Protein AF-A0A427A908-F1 (afdb_monomer_lite)

Radius of gyration: 17.89 Å; chains: 1; bounding box: 43×26×51 Å

InterPro domains:
  IPR035269 26S Proteasome non-ATPase regulatory subunit 9 [PTHR12651] (1-69)
  IPR040815 Nas2, N-terminal [PF18265] (12-66)

Secondary structure (DSSP, 8-state):
--HHHHHHHHHHHHHHHHHHHHHHHHHHHHHHSTT--TTT--SB-TTSPBPTT--HHHHHHHHHHHTTTTTHHHHT-

Organism: Ensete ventricosum (NCBI:txid4639)

Foldseek 3Di:
DVVVVVVVVVVVVVVVVVVLVVLLVVLQCQQVPVVHQGLDRDQADPVRHGDPPDPPVVNVVSSCVNVCVVVVVVVVD

Sequence (77 aa):
MVATNLKAQTISLMDMRASMEAEMNAIIESLCGPGGPGISGNLVDSEGFPGVGIDIPAVRSQRRRLSGQNLTTEVSK

Structure (mmCIF, N/CA/C/O backbone):
data_AF-A0A427A908-F1
#
_entry.id   AF-A0A427A908-F1
#
loop_
_atom_site.group_PDB
_atom_site.id
_atom_site.type_symbol
_atom_site.label_atom_id
_atom_site.label_alt_id
_atom_site.label_comp_id
_atom_site.label_asym_id
_atom_site.label_entity_id
_atom_site.label_seq_id
_atom_site.pdbx_PDB_ins_code
_atom_site.Cartn_x
_atom_site.Cartn_y
_atom_site.Cartn_z
_atom_site.occupancy
_atom_site.B_iso_or_equiv
_atom_site.auth_seq_id
_atom_site.auth_comp_id
_atom_site.auth_asym_id
_atom_site.auth_atom_id
_atom_site.pdbx_PDB_model_num
ATOM 1 N N . MET A 1 1 ? -23.811 9.634 33.767 1.00 56.94 1 MET A N 1
ATOM 2 C CA . MET A 1 1 ? -23.914 9.811 32.298 1.00 56.94 1 MET A CA 1
ATOM 3 C C . MET A 1 1 ? -22.529 9.734 31.626 1.00 56.94 1 MET A C 1
ATOM 5 O O . MET A 1 1 ? -22.187 10.584 30.824 1.00 56.94 1 MET A O 1
ATOM 9 N N . VAL A 1 2 ? -21.719 8.715 31.955 1.00 59.47 2 VAL A N 1
ATOM 10 C CA . VAL A 1 2 ? -20.322 8.563 31.468 1.00 59.47 2 VAL A CA 1
ATOM 11 C C . VAL A 1 2 ? -20.175 7.319 30.578 1.00 59.47 2 VAL A C 1
ATOM 13 O O . VAL A 1 2 ? -19.508 7.359 29.551 1.00 59.47 2 VAL A O 1
ATOM 16 N N . ALA A 1 3 ? -20.892 6.238 30.901 1.00 60.50 3 ALA A N 1
ATOM 17 C CA . ALA A 1 3 ? -20.865 4.988 30.136 1.00 60.50 3 ALA A CA 1
ATOM 18 C C . ALA A 1 3 ? -21.392 5.124 28.691 1.00 60.50 3 ALA A C 1
ATOM 20 O O . ALA A 1 3 ? -20.864 4.496 27.777 1.00 60.50 3 ALA A O 1
ATOM 21 N N . THR A 1 4 ? -22.406 5.965 28.459 1.00 62.53 4 THR A N 1
ATOM 22 C CA . THR A 1 4 ? -22.956 6.220 27.115 1.00 62.53 4 THR A CA 1
ATOM 23 C C . THR A 1 4 ? -21.971 6.975 26.225 1.00 62.53 4 THR A C 1
ATOM 25 O O . THR A 1 4 ? -21.881 6.692 25.034 1.00 62.53 4 THR A O 1
ATOM 28 N N . ASN A 1 5 ? -21.197 7.887 26.815 1.00 72.44 5 ASN A N 1
ATOM 29 C CA . ASN A 1 5 ? -20.168 8.648 26.120 1.00 72.44 5 ASN A CA 1
ATOM 30 C C . ASN A 1 5 ? -18.979 7.749 25.732 1.00 72.44 5 ASN A C 1
ATOM 32 O O . ASN A 1 5 ? -18.533 7.792 24.590 1.00 72.44 5 ASN A O 1
ATOM 36 N N . LEU A 1 6 ? -18.548 6.850 26.625 1.00 80.19 6 LEU A N 1
ATOM 37 C CA . LEU A 1 6 ? -17.476 5.892 26.333 1.00 80.19 6 LEU A CA 1
ATOM 38 C C . LEU A 1 6 ? -17.852 4.906 25.217 1.00 80.19 6 LEU A C 1
ATOM 40 O O . LEU A 1 6 ? -17.054 4.647 24.315 1.00 80.19 6 LEU A O 1
ATOM 44 N N . LYS 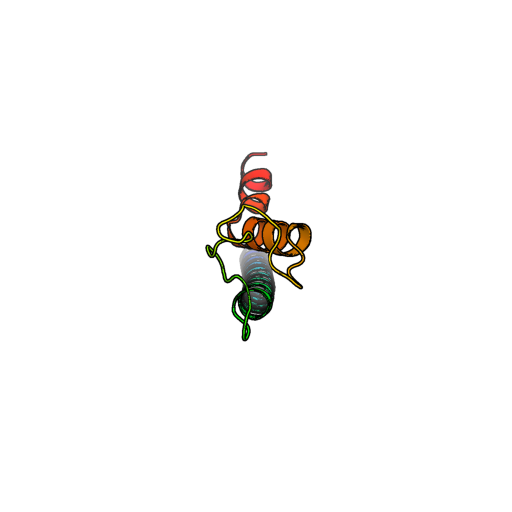A 1 7 ? -19.083 4.380 25.248 1.00 82.12 7 LYS A N 1
ATOM 45 C CA . LYS A 1 7 ? -19.592 3.499 24.189 1.00 82.12 7 LYS A CA 1
ATOM 46 C C . LYS A 1 7 ? -19.614 4.215 22.835 1.00 82.12 7 LYS A C 1
ATOM 48 O O . LYS A 1 7 ? -19.150 3.646 21.854 1.00 82.12 7 LYS A O 1
ATOM 53 N N . ALA A 1 8 ? -20.112 5.452 22.791 1.00 84.88 8 ALA A N 1
ATOM 54 C CA . ALA A 1 8 ? -20.152 6.245 21.564 1.00 84.88 8 ALA A CA 1
ATOM 55 C C . ALA A 1 8 ? -18.744 6.533 21.012 1.00 84.88 8 ALA A C 1
ATOM 57 O O . ALA A 1 8 ? -18.508 6.311 19.829 1.00 84.88 8 ALA A O 1
ATOM 58 N N . GLN A 1 9 ? -17.799 6.930 21.873 1.00 83.94 9 GLN A N 1
ATOM 59 C CA . GLN A 1 9 ? -16.401 7.156 21.483 1.00 83.94 9 GLN A CA 1
ATOM 60 C C . GLN A 1 9 ? -15.728 5.887 20.942 1.00 83.94 9 GLN A C 1
ATOM 62 O O . GLN A 1 9 ? -14.967 5.935 19.980 1.00 83.94 9 GLN A O 1
ATOM 67 N N . THR A 1 10 ? -16.020 4.732 21.542 1.00 85.56 10 THR A N 1
ATOM 68 C CA . THR A 1 10 ? -15.444 3.458 21.093 1.00 85.56 10 THR A CA 1
ATOM 69 C C . THR A 1 10 ? -15.966 3.080 19.709 1.00 85.56 10 THR A C 1
ATOM 71 O O . THR A 1 10 ? -15.182 2.673 18.858 1.00 85.56 10 THR A O 1
ATOM 74 N N . ILE A 1 11 ? -17.269 3.257 19.462 1.00 92.06 11 ILE A N 1
ATOM 75 C CA . ILE A 1 11 ? -17.869 3.011 18.143 1.00 92.06 11 ILE A CA 1
ATOM 76 C C . ILE A 1 11 ? -17.233 3.933 17.097 1.00 92.06 11 ILE A C 1
ATOM 78 O O . ILE A 1 11 ? -16.742 3.439 16.089 1.00 92.06 11 ILE A O 1
ATOM 82 N N . SER A 1 12 ? -17.115 5.238 17.375 1.00 86.88 12 SER A N 1
ATOM 83 C CA . SER A 1 12 ? -16.489 6.171 16.427 1.00 86.88 12 SER A CA 1
ATOM 84 C C . SER A 1 12 ? -15.025 5.840 16.131 1.00 86.88 12 SER A C 1
ATOM 86 O O . SER A 1 12 ? -14.579 5.985 14.997 1.00 86.88 12 SER A O 1
ATOM 88 N N . LEU A 1 13 ? -14.270 5.371 17.132 1.00 87.44 13 LEU A N 1
ATOM 89 C CA . LEU A 1 13 ? -12.884 4.945 16.930 1.00 87.44 13 LEU A CA 1
ATOM 90 C C . LEU A 1 13 ? -12.797 3.667 16.090 1.00 87.44 13 LEU A C 1
ATOM 92 O O . LEU A 1 13 ? -11.891 3.543 15.269 1.00 87.44 13 LEU A O 1
ATOM 96 N N . MET A 1 14 ? -13.730 2.727 16.263 1.00 91.94 14 MET A N 1
ATOM 97 C CA . MET A 1 14 ? -13.786 1.524 15.430 1.00 91.94 14 MET A CA 1
ATOM 98 C C . MET A 1 14 ? -14.169 1.842 13.985 1.00 91.94 14 MET A C 1
ATOM 100 O O . MET A 1 14 ? -13.548 1.292 13.078 1.00 91.94 14 MET A O 1
ATOM 104 N N . ASP A 1 15 ? -15.107 2.763 13.764 1.00 90.50 15 ASP A N 1
ATOM 105 C CA . ASP A 1 15 ? -15.478 3.220 12.421 1.00 90.50 15 ASP A CA 1
ATOM 106 C C . ASP A 1 15 ? -14.302 3.929 11.730 1.00 90.50 15 ASP A C 1
ATOM 108 O O . ASP A 1 15 ? -14.003 3.658 10.566 1.00 90.50 15 ASP A O 1
ATOM 112 N N . MET A 1 16 ? -13.578 4.786 12.461 1.00 87.69 16 MET A N 1
ATOM 113 C CA . MET A 1 16 ? -12.371 5.453 11.962 1.00 87.69 16 MET A CA 1
ATOM 114 C C . MET A 1 16 ? -11.248 4.458 11.649 1.00 87.69 16 MET A C 1
ATOM 116 O O . MET A 1 16 ? -10.556 4.597 10.643 1.00 87.69 16 MET A O 1
ATOM 120 N N . ARG A 1 17 ? -11.065 3.431 12.487 1.00 88.81 17 ARG A N 1
ATOM 121 C CA . ARG A 1 17 ? -10.118 2.349 12.204 1.00 88.81 17 ARG A CA 1
ATOM 122 C C . ARG A 1 17 ? -10.510 1.616 10.922 1.00 88.81 17 ARG A C 1
ATOM 124 O O . ARG A 1 17 ? -9.656 1.405 10.069 1.00 88.81 17 ARG A O 1
ATOM 131 N N . ALA A 1 18 ? -11.779 1.240 10.783 1.00 92.00 18 ALA A N 1
ATOM 132 C CA . ALA A 1 18 ? -12.256 0.485 9.630 1.00 92.00 18 ALA A CA 1
ATOM 133 C C . ALA A 1 18 ? -12.098 1.274 8.321 1.00 92.00 18 ALA A C 1
ATOM 135 O O . ALA A 1 18 ? -11.667 0.711 7.314 1.00 92.00 18 ALA A O 1
ATOM 136 N N . SER A 1 19 ? -12.394 2.578 8.330 1.00 88.44 19 SER A N 1
ATOM 137 C CA . SER A 1 19 ? -12.196 3.432 7.154 1.00 88.44 19 SER A CA 1
ATOM 138 C C . SER A 1 19 ? -10.718 3.580 6.792 1.00 88.44 19 SER A C 1
ATOM 140 O O . SER A 1 19 ? -10.365 3.486 5.617 1.00 88.44 19 SER A O 1
ATOM 142 N N . MET A 1 20 ? -9.848 3.728 7.794 1.00 89.00 20 MET A N 1
ATOM 143 C CA . MET A 1 20 ? -8.402 3.794 7.597 1.00 89.00 20 MET A CA 1
ATOM 144 C C . MET A 1 20 ? -7.846 2.483 7.027 1.00 89.00 20 MET A C 1
ATOM 146 O O . MET A 1 20 ? -7.073 2.510 6.074 1.00 89.00 20 MET A O 1
ATOM 150 N N . GLU A 1 21 ? -8.269 1.332 7.552 1.00 91.69 21 GLU A N 1
ATOM 151 C CA . GLU A 1 21 ? -7.855 0.017 7.046 1.00 91.69 21 GLU A CA 1
ATOM 152 C C . GLU A 1 21 ? -8.332 -0.219 5.606 1.00 91.69 21 GLU A C 1
ATOM 154 O O . GLU A 1 21 ? -7.568 -0.716 4.777 1.00 91.69 21 GLU A O 1
ATOM 159 N N . ALA A 1 22 ? -9.561 0.188 5.274 1.00 93.06 22 ALA A N 1
ATOM 160 C CA . ALA A 1 22 ? -10.077 0.111 3.909 1.00 93.06 22 ALA A CA 1
ATOM 161 C C . ALA A 1 22 ? -9.275 0.995 2.938 1.00 93.06 22 ALA A C 1
ATOM 163 O O . ALA A 1 22 ? -8.922 0.554 1.843 1.00 93.06 22 ALA A O 1
ATOM 164 N N . GLU A 1 23 ? -8.935 2.220 3.347 1.00 91.50 23 GLU A N 1
ATOM 165 C CA . GLU A 1 23 ? -8.081 3.118 2.567 1.00 91.50 23 GLU A CA 1
ATOM 166 C C . GLU A 1 23 ? -6.678 2.532 2.357 1.00 91.50 23 GLU A C 1
ATOM 168 O O . GLU A 1 23 ? -6.160 2.553 1.238 1.00 91.50 23 GLU A O 1
ATOM 173 N N . MET A 1 24 ? -6.067 1.983 3.411 1.00 92.69 24 MET A N 1
ATOM 174 C CA . MET A 1 24 ? -4.753 1.343 3.330 1.00 92.69 24 MET A CA 1
ATOM 175 C C . MET A 1 24 ? -4.765 0.173 2.347 1.00 92.69 24 MET A C 1
ATOM 177 O O . MET A 1 24 ? -3.874 0.086 1.502 1.00 92.69 24 MET A O 1
ATOM 181 N N . ASN A 1 25 ? -5.786 -0.684 2.411 1.00 94.31 25 ASN A N 1
ATOM 182 C CA . ASN A 1 25 ? -5.930 -1.812 1.494 1.00 94.31 25 ASN A CA 1
ATOM 183 C C . ASN A 1 25 ? -6.082 -1.343 0.043 1.00 94.31 25 ASN A C 1
ATOM 185 O O . ASN A 1 25 ? -5.362 -1.834 -0.822 1.00 94.31 25 ASN A O 1
ATOM 189 N N . ALA A 1 26 ? -6.914 -0.331 -0.218 1.00 93.38 26 ALA A N 1
ATOM 190 C CA . ALA A 1 26 ? -7.073 0.230 -1.560 1.00 93.38 26 ALA A CA 1
ATOM 191 C C . ALA A 1 26 ? -5.755 0.807 -2.117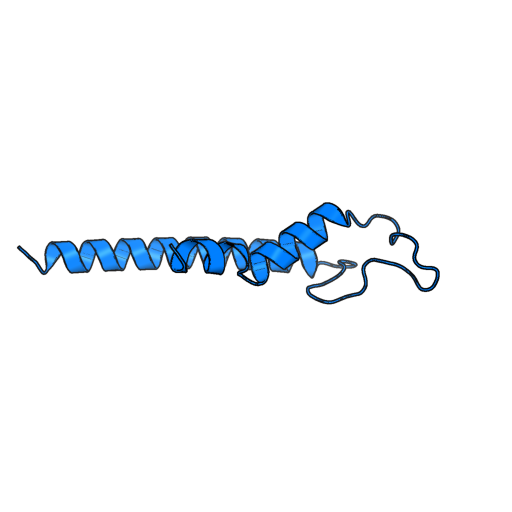 1.00 93.38 26 ALA A C 1
ATOM 193 O O . ALA A 1 26 ? -5.437 0.643 -3.297 1.00 93.38 26 ALA A O 1
ATOM 194 N N . ILE A 1 27 ? -4.951 1.463 -1.270 1.00 94.06 27 ILE A N 1
ATOM 195 C CA . ILE A 1 27 ? -3.622 1.957 -1.657 1.00 94.06 27 ILE A CA 1
ATOM 196 C C . ILE A 1 27 ? -2.672 0.792 -1.963 1.00 94.06 27 ILE A C 1
ATOM 198 O O . ILE A 1 27 ? -1.955 0.838 -2.963 1.00 94.06 27 ILE A O 1
ATOM 202 N N . ILE A 1 28 ? -2.655 -0.244 -1.121 1.00 93.56 28 ILE A N 1
ATOM 203 C CA . ILE A 1 28 ? -1.800 -1.421 -1.316 1.00 93.56 28 ILE A CA 1
ATOM 204 C C . ILE A 1 28 ? -2.169 -2.137 -2.615 1.00 93.56 28 ILE A C 1
ATOM 206 O O . ILE A 1 28 ? -1.275 -2.450 -3.395 1.00 93.56 28 ILE A O 1
ATOM 210 N N . GLU A 1 29 ? -3.455 -2.343 -2.890 1.00 93.56 29 GLU A N 1
ATOM 211 C CA . GLU A 1 29 ? -3.933 -2.948 -4.138 1.00 93.56 29 GLU A CA 1
ATOM 212 C C . GLU A 1 29 ? -3.503 -2.135 -5.363 1.00 93.56 29 GLU A C 1
ATOM 214 O O . GLU A 1 29 ? -2.992 -2.697 -6.332 1.00 93.56 29 GLU A O 1
ATOM 219 N N . SER A 1 30 ? -3.622 -0.805 -5.299 1.00 91.56 30 SER A N 1
ATOM 220 C CA . SER A 1 30 ? -3.172 0.081 -6.375 1.00 91.56 30 SER A CA 1
ATOM 221 C C . SER A 1 30 ? -1.661 0.007 -6.618 1.00 91.56 30 SER A C 1
ATOM 223 O O . SER A 1 30 ? -1.232 0.111 -7.765 1.00 91.56 30 SER A O 1
ATOM 225 N N . LEU A 1 31 ? -0.848 -0.121 -5.567 1.00 93.19 31 LEU A N 1
ATOM 226 C CA . LEU A 1 31 ? 0.614 -0.137 -5.680 1.00 93.19 31 LEU A CA 1
ATOM 227 C C . LEU A 1 31 ? 1.165 -1.518 -6.052 1.00 93.19 31 LEU A C 1
ATOM 229 O O . LEU A 1 31 ? 2.153 -1.604 -6.781 1.00 93.19 31 LEU A O 1
ATOM 233 N N . CYS A 1 32 ? 0.556 -2.580 -5.528 1.00 93.12 32 CYS A N 1
ATOM 234 C CA . CYS A 1 32 ? 1.024 -3.964 -5.626 1.00 93.12 32 CYS A CA 1
ATOM 235 C C . CYS A 1 32 ? 0.241 -4.803 -6.649 1.00 93.12 32 CYS A C 1
ATOM 237 O O . CYS A 1 32 ? 0.413 -6.022 -6.692 1.00 93.12 32 CYS A O 1
ATOM 239 N N . GLY A 1 33 ? -0.611 -4.179 -7.467 1.00 87.81 33 GLY A N 1
ATOM 240 C CA . GLY A 1 33 ? -1.245 -4.835 -8.607 1.00 87.81 33 GLY A CA 1
ATOM 241 C C . GLY A 1 33 ? -0.226 -5.347 -9.643 1.00 87.81 33 GLY A C 1
ATOM 242 O O . GLY A 1 33 ? 0.963 -5.020 -9.572 1.00 87.81 33 GLY A O 1
ATOM 243 N N . PRO A 1 34 ? -0.659 -6.151 -10.631 1.00 87.19 34 PRO A N 1
ATOM 244 C CA . PRO A 1 34 ? 0.226 -6.681 -11.669 1.00 87.19 34 PRO A CA 1
ATOM 245 C C . PRO A 1 34 ? 0.997 -5.569 -12.396 1.00 87.19 34 PRO A C 1
ATOM 247 O O . PRO A 1 34 ? 0.394 -4.663 -12.964 1.00 87.19 34 PRO A O 1
ATOM 250 N N . GLY A 1 35 ? 2.333 -5.632 -12.370 1.00 83.50 35 GLY A N 1
ATOM 251 C CA . GLY A 1 35 ? 3.201 -4.607 -12.971 1.00 83.50 35 GLY A CA 1
ATOM 252 C C . GLY A 1 35 ? 3.293 -3.291 -12.186 1.00 83.50 35 GLY A C 1
ATOM 253 O O . GLY A 1 35 ? 3.928 -2.350 -12.657 1.00 83.50 35 GLY A O 1
ATOM 254 N N . GLY A 1 36 ? 2.684 -3.210 -11.001 1.00 86.88 36 GLY A N 1
ATOM 255 C CA . GLY A 1 36 ? 2.754 -2.046 -10.128 1.00 86.88 36 GLY A CA 1
ATOM 256 C C . GLY A 1 36 ? 4.139 -1.858 -9.489 1.00 86.88 36 GLY A C 1
ATOM 257 O O . GLY A 1 36 ? 4.887 -2.820 -9.299 1.00 86.88 36 GLY A O 1
ATOM 258 N N . PRO A 1 37 ? 4.501 -0.621 -9.109 1.00 91.00 37 PRO A N 1
ATOM 259 C CA . PRO A 1 37 ? 5.817 -0.304 -8.547 1.00 91.00 37 PRO A CA 1
ATOM 260 C C . PRO A 1 37 ? 6.012 -0.798 -7.102 1.00 91.00 37 PRO A C 1
ATOM 262 O O . PRO A 1 37 ? 7.098 -0.655 -6.534 1.00 91.00 37 PRO A O 1
ATOM 265 N N . GLY A 1 38 ? 4.967 -1.320 -6.458 1.00 92.31 38 GLY A N 1
ATOM 266 C CA . GLY A 1 38 ? 4.982 -1.765 -5.069 1.00 92.31 38 GLY A CA 1
ATOM 267 C C . GLY A 1 38 ? 5.165 -0.628 -4.058 1.00 92.31 38 GLY A C 1
ATOM 268 O O . GLY A 1 38 ? 5.168 0.561 -4.390 1.00 92.31 38 GLY A O 1
ATOM 269 N N . ILE A 1 39 ? 5.349 -0.997 -2.790 1.00 91.94 39 ILE A N 1
ATOM 270 C CA . ILE A 1 39 ? 5.480 -0.045 -1.671 1.00 91.94 39 ILE A CA 1
ATOM 271 C C . ILE A 1 39 ? 6.875 0.602 -1.630 1.00 91.94 39 ILE A C 1
ATOM 273 O O . ILE A 1 39 ? 6.997 1.778 -1.294 1.00 91.94 39 ILE A O 1
ATOM 277 N N . SER A 1 40 ? 7.910 -0.137 -2.038 1.00 89.31 40 SER A N 1
ATOM 278 C CA . SER A 1 40 ? 9.314 0.302 -1.947 1.00 89.31 40 SER A CA 1
ATOM 279 C C . SER A 1 40 ? 10.116 0.100 -3.237 1.00 89.31 40 SER A C 1
ATOM 281 O O . SER A 1 40 ? 11.317 0.348 -3.243 1.00 89.31 40 SER A O 1
ATOM 283 N N . GLY A 1 41 ? 9.489 -0.354 -4.328 1.00 89.06 41 GLY A N 1
ATOM 284 C CA . GLY A 1 41 ? 10.177 -0.588 -5.601 1.00 89.06 41 GLY A CA 1
ATOM 285 C C . GLY A 1 41 ? 10.669 0.704 -6.257 1.00 89.06 41 GLY A C 1
ATOM 286 O O . GLY A 1 41 ? 10.128 1.791 -6.005 1.00 89.06 41 GLY A O 1
ATOM 287 N N . ASN A 1 42 ? 11.700 0.587 -7.096 1.00 90.12 42 ASN A N 1
ATOM 288 C CA . ASN A 1 42 ? 12.241 1.728 -7.827 1.00 90.12 42 ASN A CA 1
ATOM 289 C C . ASN A 1 42 ? 11.200 2.275 -8.816 1.00 90.12 42 ASN A C 1
ATOM 291 O O . ASN A 1 42 ? 10.465 1.507 -9.430 1.00 90.12 42 ASN A O 1
ATOM 295 N N . LEU A 1 43 ? 11.127 3.600 -8.948 1.00 90.62 43 LEU A N 1
ATOM 296 C CA . LEU A 1 43 ? 10.179 4.267 -9.860 1.00 90.62 43 LEU A CA 1
ATOM 297 C C . LEU A 1 43 ? 10.814 4.661 -11.195 1.00 90.62 43 LEU A C 1
ATOM 299 O O . LEU A 1 43 ? 10.122 5.114 -12.107 1.00 90.62 43 LEU A O 1
ATOM 303 N N . VAL A 1 44 ? 12.131 4.511 -11.276 1.00 89.81 44 VAL A N 1
ATOM 304 C CA . VAL A 1 44 ? 12.938 4.825 -12.447 1.00 89.81 44 VAL A CA 1
ATOM 305 C C . VAL A 1 44 ? 13.645 3.569 -12.937 1.00 89.81 44 VAL A C 1
ATOM 307 O O . VAL A 1 44 ? 13.785 2.589 -12.199 1.00 89.81 44 VAL A O 1
ATOM 310 N N . ASP A 1 45 ? 14.065 3.579 -14.189 1.00 87.31 45 ASP A N 1
ATOM 311 C CA . ASP A 1 45 ? 14.910 2.528 -14.744 1.00 87.31 45 ASP A CA 1
ATOM 312 C C . ASP A 1 45 ? 16.385 2.688 -14.316 1.00 87.31 45 ASP A C 1
ATOM 314 O O . ASP A 1 45 ? 16.731 3.502 -13.453 1.00 87.31 45 ASP A O 1
ATOM 318 N N . SER A 1 46 ? 17.266 1.869 -14.893 1.00 86.75 46 SER A N 1
ATOM 319 C 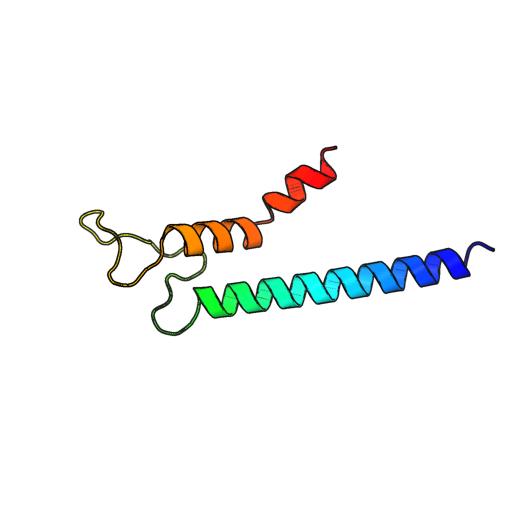CA . SER A 1 46 ? 18.712 1.907 -14.646 1.00 86.75 46 SER A CA 1
ATOM 320 C C . SER A 1 46 ? 19.403 3.171 -15.163 1.00 86.75 46 SER A C 1
ATOM 322 O O . SER A 1 46 ? 20.507 3.474 -14.719 1.00 86.75 46 SER A O 1
ATOM 324 N N . GLU A 1 47 ? 18.783 3.891 -16.095 1.00 89.06 47 GLU A N 1
ATOM 325 C CA . GLU A 1 47 ? 19.299 5.136 -16.671 1.00 89.06 47 GLU A CA 1
ATOM 326 C C . GLU A 1 47 ? 18.741 6.374 -15.941 1.00 89.06 47 GLU A C 1
ATOM 328 O O . GLU A 1 47 ? 19.219 7.490 -16.142 1.00 89.06 47 GLU A O 1
ATOM 333 N N . GLY A 1 48 ? 17.774 6.177 -15.037 1.00 85.94 48 GLY A N 1
ATOM 334 C CA . GLY A 1 48 ? 17.154 7.222 -14.228 1.00 85.94 48 GLY A CA 1
ATOM 335 C C . GLY A 1 48 ? 15.907 7.843 -14.859 1.00 85.94 48 GLY A C 1
ATOM 336 O O . GLY A 1 48 ? 15.392 8.828 -14.324 1.00 85.94 48 GLY A O 1
ATOM 337 N N . PHE A 1 49 ? 15.394 7.283 -15.957 1.00 87.56 49 PHE A N 1
ATOM 338 C CA . PHE A 1 49 ? 14.161 7.757 -16.579 1.00 87.56 49 PHE A CA 1
ATOM 339 C C . PHE A 1 49 ? 12.925 7.168 -15.888 1.00 87.56 49 PHE A C 1
ATOM 341 O O . PHE A 1 49 ? 12.977 6.059 -15.347 1.00 87.56 49 PHE A O 1
ATOM 348 N N . PRO A 1 50 ? 11.790 7.895 -15.877 1.00 86.81 50 PRO A N 1
ATOM 349 C CA . PRO A 1 50 ? 10.528 7.359 -15.384 1.00 86.81 50 PRO A CA 1
ATOM 350 C C . PRO A 1 50 ? 10.153 6.060 -16.098 1.00 86.81 50 PRO A C 1
ATOM 352 O O . PRO A 1 50 ? 10.125 6.020 -17.328 1.00 86.81 50 PRO A O 1
ATOM 355 N N . GLY A 1 51 ? 9.815 5.019 -15.332 1.00 81.12 51 GLY A N 1
ATOM 356 C CA . GLY A 1 51 ? 9.312 3.777 -15.914 1.00 81.12 51 GLY A 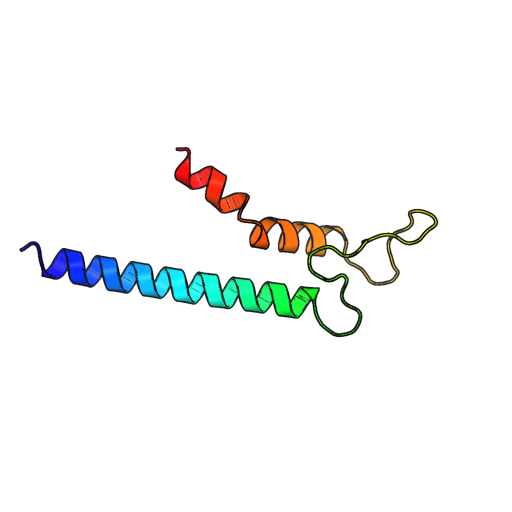CA 1
ATOM 357 C C . GLY A 1 51 ? 8.069 4.034 -16.774 1.00 81.12 51 GLY A C 1
ATOM 358 O O . GLY A 1 51 ? 7.173 4.788 -16.383 1.00 81.12 51 GLY A O 1
ATOM 359 N N . VAL A 1 52 ? 8.016 3.420 -17.959 1.00 81.50 52 VAL A N 1
ATOM 360 C CA . VAL A 1 52 ? 6.926 3.626 -18.925 1.00 81.50 52 VAL A CA 1
ATOM 361 C C . VAL A 1 52 ? 5.582 3.271 -18.284 1.00 81.50 52 VAL A C 1
ATOM 363 O O . VAL A 1 52 ? 5.387 2.157 -17.806 1.00 81.50 52 VAL A O 1
ATOM 366 N N . GLY A 1 53 ? 4.650 4.228 -18.285 1.00 81.75 53 GLY A N 1
ATOM 367 C CA . GLY A 1 53 ? 3.302 4.046 -17.737 1.00 81.75 53 GLY A CA 1
ATOM 368 C C . GLY A 1 53 ? 3.179 4.225 -16.219 1.00 81.75 53 GLY A C 1
ATOM 369 O O . GLY A 1 53 ? 2.093 4.011 -15.686 1.00 81.75 53 GLY A O 1
ATOM 370 N N . ILE A 1 54 ? 4.243 4.637 -15.518 1.00 87.50 54 ILE A N 1
ATOM 371 C CA . ILE A 1 54 ? 4.196 4.911 -14.075 1.00 87.50 54 ILE A CA 1
ATOM 372 C C . ILE A 1 54 ? 3.906 6.395 -13.823 1.00 87.50 54 ILE A C 1
ATOM 374 O O . ILE A 1 54 ? 4.715 7.268 -14.142 1.00 87.50 54 ILE A O 1
ATOM 378 N N . ASP A 1 55 ? 2.791 6.685 -13.151 1.00 90.81 55 ASP A N 1
ATOM 379 C CA . ASP A 1 55 ? 2.537 8.005 -12.562 1.00 90.81 55 ASP A CA 1
ATOM 380 C C . ASP A 1 55 ? 3.331 8.149 -11.252 1.00 90.81 55 ASP A C 1
ATOM 382 O O . ASP A 1 55 ? 2.878 7.804 -10.156 1.00 90.81 55 ASP A O 1
ATOM 386 N N . ILE A 1 56 ? 4.571 8.630 -11.374 1.00 91.06 56 ILE A N 1
ATOM 387 C CA . ILE A 1 56 ? 5.488 8.809 -10.241 1.00 91.06 56 ILE A CA 1
ATOM 388 C C . ILE A 1 56 ? 4.886 9.714 -9.146 1.00 91.06 56 ILE A C 1
ATOM 390 O O . ILE A 1 56 ? 4.957 9.328 -7.973 1.00 91.06 56 ILE A O 1
ATOM 394 N N . PRO A 1 57 ? 4.303 10.894 -9.453 1.00 92.69 57 PRO A N 1
ATOM 395 C CA . PRO A 1 57 ? 3.608 11.706 -8.454 1.00 92.69 57 PRO A CA 1
ATOM 396 C C . PRO A 1 57 ? 2.523 10.949 -7.679 1.00 92.69 57 PRO A C 1
ATOM 398 O O . PRO A 1 57 ? 2.516 11.009 -6.443 1.00 92.69 57 PRO A O 1
ATOM 401 N N . ALA A 1 58 ? 1.649 10.209 -8.367 1.00 92.62 58 ALA A N 1
ATOM 402 C CA . ALA A 1 58 ? 0.581 9.448 -7.719 1.00 92.62 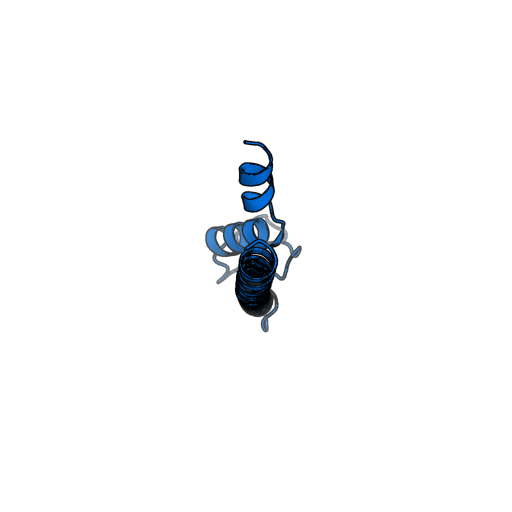58 ALA A CA 1
ATOM 403 C C . ALA A 1 58 ? 1.141 8.359 -6.793 1.00 92.62 58 ALA A C 1
ATOM 405 O O . ALA A 1 58 ? 0.750 8.273 -5.625 1.00 92.62 58 ALA A O 1
ATOM 406 N N . VAL A 1 59 ? 2.131 7.600 -7.266 1.00 93.88 59 VAL A N 1
ATOM 407 C CA . VAL A 1 59 ? 2.776 6.528 -6.494 1.00 93.88 59 VAL A CA 1
ATOM 408 C C . VAL A 1 59 ? 3.474 7.079 -5.249 1.00 93.88 59 VAL A C 1
ATOM 410 O O . VAL A 1 59 ? 3.344 6.523 -4.155 1.00 93.88 59 VAL A O 1
ATOM 413 N N . ARG A 1 60 ? 4.185 8.209 -5.365 1.00 92.94 60 ARG A N 1
ATOM 414 C CA . ARG A 1 60 ? 4.824 8.862 -4.210 1.00 92.94 60 ARG A CA 1
ATOM 415 C C . ARG A 1 60 ? 3.794 9.361 -3.198 1.00 92.94 60 ARG A C 1
ATOM 417 O O . 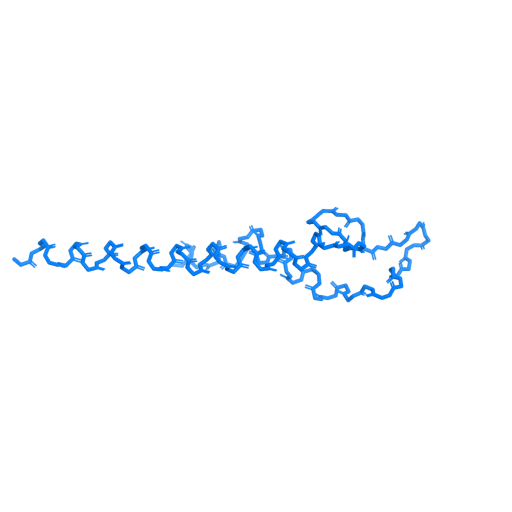ARG A 1 60 ? 4.012 9.205 -1.997 1.00 92.94 60 ARG A O 1
ATOM 424 N N . SER A 1 61 ? 2.683 9.929 -3.666 1.00 93.06 61 SER A N 1
ATOM 425 C CA . SER A 1 61 ? 1.578 10.374 -2.809 1.00 93.06 61 SER A CA 1
ATOM 426 C C . SER A 1 61 ? 0.970 9.205 -2.025 1.00 93.06 61 SER A C 1
ATOM 428 O O . SER A 1 61 ? 0.850 9.266 -0.800 1.00 93.06 61 SER A O 1
ATOM 430 N N . GLN A 1 62 ? 0.677 8.098 -2.709 1.00 93.88 62 GLN A N 1
ATOM 431 C CA . GLN A 1 62 ? 0.154 6.869 -2.112 1.00 93.88 62 GLN A CA 1
ATOM 432 C C . GLN A 1 62 ? 1.108 6.271 -1.068 1.00 93.88 62 GLN A C 1
ATOM 434 O O . GLN A 1 62 ? 0.695 6.015 0.063 1.00 93.88 62 GLN A O 1
ATOM 439 N N . ARG A 1 63 ? 2.401 6.130 -1.395 1.00 94.06 63 ARG A N 1
ATOM 440 C CA . ARG A 1 63 ? 3.424 5.649 -0.446 1.00 94.06 63 ARG A CA 1
ATOM 441 C C . ARG A 1 63 ? 3.539 6.554 0.780 1.00 94.06 63 ARG A C 1
ATOM 443 O O . ARG A 1 63 ? 3.662 6.065 1.902 1.00 94.06 63 ARG A O 1
ATOM 450 N N . ARG A 1 64 ? 3.453 7.875 0.592 1.00 91.75 64 ARG A N 1
ATOM 451 C CA . ARG A 1 64 ? 3.488 8.838 1.700 1.00 91.75 64 ARG A CA 1
ATOM 452 C C . ARG A 1 64 ? 2.291 8.670 2.634 1.00 91.75 64 ARG A C 1
ATOM 454 O O . ARG A 1 64 ? 2.497 8.632 3.847 1.00 91.75 64 ARG A O 1
ATOM 461 N N . ARG A 1 65 ? 1.079 8.521 2.086 1.00 90.00 65 ARG A N 1
ATOM 462 C CA . ARG A 1 65 ? -0.141 8.241 2.866 1.00 90.00 65 ARG A CA 1
ATOM 463 C C . ARG A 1 65 ? -0.008 6.943 3.662 1.00 90.00 65 ARG A C 1
ATOM 465 O O . ARG A 1 65 ? -0.241 6.965 4.865 1.00 90.00 65 ARG A O 1
ATOM 472 N N . LEU A 1 66 ? 0.471 5.869 3.029 1.00 89.38 66 LEU A N 1
ATOM 473 C CA . LEU A 1 66 ? 0.675 4.572 3.684 1.00 89.38 66 LEU A CA 1
ATOM 474 C C . LEU A 1 66 ? 1.710 4.635 4.821 1.00 89.38 66 LEU A C 1
ATOM 476 O O . LEU A 1 66 ? 1.532 3.997 5.851 1.00 89.38 66 LEU A O 1
ATOM 480 N N . SER A 1 67 ? 2.770 5.438 4.668 1.00 87.06 67 SER A N 1
ATOM 481 C CA . SER A 1 67 ? 3.800 5.621 5.706 1.00 87.06 67 SER A CA 1
ATOM 482 C C . SER A 1 67 ? 3.338 6.417 6.936 1.00 87.06 67 SER A C 1
ATOM 484 O O . SER A 1 67 ? 4.123 6.620 7.857 1.00 87.06 67 SER A O 1
ATOM 486 N N . GLY A 1 68 ? 2.098 6.917 6.953 1.00 74.50 68 GLY A N 1
ATOM 487 C CA . GLY A 1 68 ? 1.562 7.662 8.093 1.00 74.50 68 GLY A CA 1
ATOM 488 C C . GLY A 1 68 ? 2.162 9.060 8.288 1.00 74.50 68 GLY A C 1
ATOM 489 O O . GLY A 1 68 ? 1.892 9.692 9.305 1.00 74.50 68 GLY A O 1
ATOM 490 N N . GLN A 1 69 ? 2.922 9.601 7.324 1.00 59.91 69 GLN A N 1
ATOM 491 C CA . GLN A 1 69 ? 3.505 10.954 7.420 1.00 59.91 69 GLN A CA 1
ATOM 492 C C . GLN A 1 69 ? 2.466 12.083 7.520 1.00 59.91 69 GLN A C 1
ATOM 494 O O . GLN A 1 69 ? 2.809 13.187 7.929 1.00 59.91 69 GLN A O 1
ATOM 499 N N . ASN A 1 70 ? 1.207 11.827 7.155 1.00 53.06 70 ASN A N 1
ATOM 500 C CA . ASN A 1 70 ? 0.111 12.769 7.404 1.00 53.06 70 ASN A CA 1
ATOM 501 C C . ASN A 1 70 ? -0.475 12.638 8.826 1.00 53.06 70 ASN A C 1
ATOM 503 O O . ASN A 1 70 ? -1.080 13.585 9.316 1.00 53.06 70 ASN A O 1
ATOM 507 N N . LEU A 1 71 ? -0.271 11.505 9.508 1.00 50.25 71 LEU A N 1
ATOM 508 C CA . LEU A 1 71 ? -0.771 11.252 10.865 1.00 50.25 71 LEU A CA 1
ATOM 509 C C . LEU A 1 71 ? 0.163 11.855 11.928 1.00 50.25 71 LEU A C 1
ATOM 511 O O . LEU A 1 71 ? -0.292 12.406 12.928 1.00 50.25 71 LEU A O 1
ATOM 515 N N . THR A 1 72 ? 1.478 11.850 11.679 1.00 48.78 72 THR A N 1
ATOM 516 C CA . THR A 1 72 ? 2.476 12.481 12.565 1.00 48.78 72 THR A CA 1
ATOM 517 C C . THR A 1 72 ? 2.319 14.000 12.668 1.00 48.78 72 THR A C 1
ATOM 519 O O . THR A 1 72 ? 2.726 14.598 13.659 1.00 48.78 72 THR A O 1
ATOM 522 N N . THR A 1 73 ? 1.719 14.639 11.662 1.00 49.69 73 THR A N 1
ATOM 523 C CA . THR A 1 73 ? 1.433 16.081 11.664 1.00 49.69 73 THR A CA 1
ATOM 524 C C . THR A 1 73 ? 0.215 16.479 12.498 1.00 49.69 73 THR A C 1
ATOM 526 O O . THR A 1 73 ? 0.139 17.640 12.896 1.00 49.69 73 THR A O 1
ATOM 529 N N . GLU A 1 74 ? -0.716 15.560 12.772 1.00 49.44 74 GLU A N 1
ATOM 530 C CA . GLU A 1 74 ? -1.913 15.853 13.577 1.00 49.44 74 GLU A CA 1
ATOM 531 C C . GLU A 1 74 ? -1.728 15.532 15.061 1.00 49.44 74 GLU A C 1
ATOM 533 O O . GLU A 1 74 ? -2.244 16.256 15.899 1.00 49.44 74 GLU A O 1
ATOM 538 N N . VAL A 1 75 ? -0.932 14.513 15.404 1.00 52.66 75 VAL A N 1
ATOM 539 C CA . VAL A 1 75 ? -0.652 14.154 16.812 1.00 52.66 75 VAL A CA 1
ATOM 540 C C . VAL A 1 75 ? 0.343 15.122 17.478 1.00 52.66 75 VAL A C 1
ATOM 542 O O . VAL A 1 75 ? 0.460 15.157 18.698 1.00 52.66 75 VAL A O 1
ATOM 545 N N . SER A 1 76 ? 1.067 15.919 16.687 1.00 48.91 76 SER A N 1
ATOM 546 C CA . SER A 1 76 ? 2.085 16.857 17.179 1.00 48.91 76 SER A CA 1
ATOM 547 C C . SER A 1 76 ? 1.587 18.307 17.344 1.00 48.91 76 SER A C 1
ATOM 549 O O . SER A 1 76 ? 2.416 19.198 17.540 1.00 48.91 76 SER A O 1
ATOM 551 N N . LYS A 1 77 ? 0.273 18.552 17.250 1.00 44.34 77 LYS A N 1
ATOM 552 C CA . LYS A 1 77 ? -0.389 19.832 17.566 1.00 44.34 77 LYS A CA 1
ATOM 553 C C . LYS A 1 77 ? -1.313 19.662 18.764 1.00 44.34 77 LYS A C 1
ATOM 555 O O . LYS A 1 77 ? -1.400 20.633 19.544 1.00 44.34 77 LYS A O 1
#

pLDDT: mean 82.97, std 14.06, range [44.34, 94.31]